Protein AF-A0A1Q8QJI5-F1 (afdb_monomer)

pLDDT: mean 85.69, std 16.01, range [42.88, 98.25]

Organism: NCBI:txid1888891

Sequence (152 aa):
MQLCEEYGTKLLASPDSDGHPDSSLVTNLTYTQALILLGILEEERDEFIVEYDVESMTKLELQQAVKDRDLAIQEKKDLQKDLNLKSSELAQLTTLTQGLEQQVKDYKSKYSAEQEKVTSKQRELETDKEETTSARKIAIRIQNIKIEQRDL

Structure (mmCIF, N/CA/C/O backbone):
data_AF-A0A1Q8QJI5-F1
#
_entry.id   AF-A0A1Q8QJI5-F1
#
loop_
_atom_site.group_PDB
_atom_site.id
_atom_site.type_symbol
_atom_site.label_atom_id
_atom_site.label_alt_id
_atom_site.label_comp_id
_atom_site.label_asym_id
_atom_site.label_entity_id
_atom_site.label_seq_id
_atom_site.pdbx_PDB_ins_code
_atom_site.Cartn_x
_atom_site.Cartn_y
_atom_site.Cartn_z
_atom_site.occupancy
_atom_site.B_iso_or_equiv
_atom_site.auth_seq_id
_atom_site.auth_comp_id
_atom_site.auth_asym_id
_atom_site.auth_atom_id
_atom_site.pdbx_PDB_model_num
ATOM 1 N N . MET A 1 1 ? 35.651 -15.063 -23.180 1.00 50.41 1 MET A N 1
ATOM 2 C CA . MET A 1 1 ? 35.533 -14.400 -24.495 1.00 50.41 1 MET A CA 1
ATOM 3 C C . MET A 1 1 ? 34.109 -14.638 -24.997 1.00 50.41 1 MET A C 1
ATOM 5 O O . MET A 1 1 ? 33.921 -15.330 -25.982 1.00 50.41 1 MET A O 1
ATOM 9 N N . GLN A 1 2 ? 33.104 -14.116 -24.281 1.00 59.84 2 GLN A N 1
ATOM 10 C CA . GLN A 1 2 ? 31.692 -14.487 -24.492 1.00 59.84 2 GLN A CA 1
ATOM 11 C C . GLN A 1 2 ? 31.128 -13.941 -25.810 1.00 59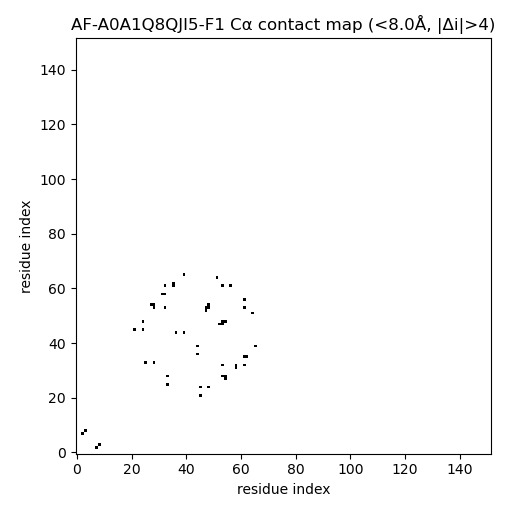.84 2 GLN A C 1
ATOM 13 O O . GLN A 1 2 ? 30.351 -14.614 -26.468 1.00 59.84 2 GLN A O 1
ATOM 18 N N . LEU A 1 3 ? 31.622 -12.784 -26.265 1.00 56.69 3 LEU A N 1
ATOM 19 C CA . LEU A 1 3 ? 31.180 -12.170 -27.518 1.00 56.69 3 LEU A CA 1
ATOM 20 C C . LEU A 1 3 ? 31.461 -13.046 -28.757 1.00 56.69 3 LEU A C 1
ATOM 22 O O . LEU A 1 3 ? 30.622 -13.148 -29.645 1.00 56.69 3 LEU A O 1
ATOM 26 N N . CYS A 1 4 ? 32.621 -13.714 -28.815 1.00 56.31 4 CYS A N 1
ATOM 27 C CA . CYS A 1 4 ? 32.928 -14.645 -29.910 1.00 56.31 4 CYS A CA 1
ATOM 28 C C . CYS A 1 4 ? 32.144 -15.959 -29.808 1.00 56.31 4 CYS A C 1
ATOM 30 O O . CYS A 1 4 ? 31.888 -16.577 -30.834 1.00 56.31 4 CYS A O 1
ATOM 32 N N . GLU A 1 5 ? 31.788 -16.403 -28.603 1.00 66.19 5 GLU A N 1
ATOM 33 C CA . GLU A 1 5 ? 30.990 -17.622 -28.411 1.00 66.19 5 GLU A CA 1
ATOM 34 C C . GLU A 1 5 ? 29.526 -17.397 -28.811 1.00 66.19 5 GLU A C 1
ATOM 36 O O . GLU A 1 5 ? 28.924 -18.266 -29.433 1.00 66.19 5 GLU A O 1
ATOM 41 N N . GLU A 1 6 ? 28.982 -16.216 -28.514 1.00 59.78 6 GLU A N 1
ATOM 42 C CA . GLU A 1 6 ? 27.588 -15.850 -28.785 1.00 59.78 6 GLU A CA 1
ATOM 43 C C . GLU A 1 6 ? 27.345 -15.453 -30.256 1.00 59.78 6 GLU A C 1
ATOM 45 O O . GLU A 1 6 ? 26.339 -15.852 -30.843 1.00 59.78 6 GLU A O 1
ATOM 50 N N . TYR A 1 7 ? 28.289 -14.738 -30.890 1.00 61.31 7 TYR A N 1
ATOM 51 C CA . TYR A 1 7 ? 28.119 -14.202 -32.256 1.00 61.31 7 TYR A CA 1
ATOM 52 C C . TYR A 1 7 ? 29.089 -14.771 -33.299 1.00 61.31 7 TYR A C 1
ATOM 54 O O . TYR A 1 7 ? 28.834 -14.656 -34.499 1.00 61.31 7 TYR A O 1
ATOM 62 N N . GLY A 1 8 ? 30.198 -15.396 -32.892 1.00 64.44 8 GLY A N 1
ATOM 63 C CA . GLY A 1 8 ? 31.235 -15.854 -33.826 1.00 64.44 8 GLY A CA 1
ATOM 64 C C . GLY A 1 8 ? 30.783 -16.994 -34.739 1.00 64.44 8 GLY A C 1
ATOM 65 O O . GLY A 1 8 ? 31.181 -17.043 -35.898 1.00 64.44 8 GLY A O 1
ATOM 66 N N . THR A 1 9 ? 29.911 -17.881 -34.258 1.00 60.94 9 THR A N 1
ATOM 67 C CA . THR A 1 9 ? 29.308 -18.952 -35.070 1.00 60.94 9 THR A CA 1
ATOM 68 C C . THR A 1 9 ? 28.177 -18.440 -35.962 1.00 60.94 9 THR A C 1
ATOM 70 O O . THR A 1 9 ? 28.072 -18.891 -37.100 1.00 60.94 9 THR A O 1
ATOM 73 N N . LYS A 1 10 ? 27.380 -17.467 -35.492 1.00 59.09 10 LYS A N 1
ATOM 74 C CA . LYS A 1 10 ? 26.289 -16.841 -36.265 1.00 59.09 10 LYS A CA 1
ATOM 75 C C . LYS A 1 10 ? 26.817 -16.032 -37.460 1.00 59.09 10 LYS A C 1
ATOM 77 O O . LYS A 1 10 ? 26.237 -16.095 -38.534 1.00 59.09 10 LYS A O 1
ATOM 82 N N . LEU A 1 11 ? 27.955 -15.347 -37.306 1.00 56.41 11 LEU A N 1
ATOM 83 C CA . LEU A 1 11 ? 28.627 -14.596 -38.383 1.00 56.41 11 LEU A CA 1
ATOM 84 C C . LEU A 1 11 ? 29.286 -15.481 -39.455 1.00 56.41 11 LEU A C 1
ATOM 86 O O . LEU A 1 11 ? 29.519 -15.019 -40.569 1.00 56.41 11 LEU A O 1
ATOM 90 N N . LEU A 1 12 ? 29.625 -16.729 -39.119 1.00 56.28 12 LEU A N 1
ATOM 91 C CA . LEU A 1 12 ? 30.265 -17.687 -40.030 1.00 56.28 12 LEU A CA 1
ATOM 92 C C . LEU A 1 12 ? 29.263 -18.629 -40.718 1.00 56.28 12 LEU A C 1
ATOM 94 O O . LEU A 1 12 ? 29.660 -19.407 -41.587 1.00 56.28 12 LEU A O 1
ATOM 98 N N . ALA A 1 13 ? 27.981 -18.574 -40.348 1.00 53.53 13 ALA A N 1
ATOM 99 C CA . ALA A 1 13 ? 26.923 -19.298 -41.038 1.00 53.53 13 ALA A CA 1
ATOM 100 C C . ALA A 1 13 ? 26.606 -18.602 -42.379 1.00 53.53 13 ALA A C 1
ATOM 102 O O . ALA A 1 13 ? 26.320 -17.411 -42.421 1.00 53.53 13 ALA A O 1
ATOM 103 N N . SER A 1 14 ? 26.715 -19.354 -43.479 1.00 48.97 14 SER A N 1
ATOM 104 C CA . SER A 1 14 ? 26.458 -18.913 -44.862 1.00 48.97 14 SER A CA 1
ATOM 105 C C . SER A 1 14 ? 25.100 -18.200 -45.014 1.00 48.97 14 SER A C 1
ATOM 107 O O . SER A 1 14 ? 24.134 -18.649 -44.394 1.00 48.97 14 SER A O 1
ATOM 109 N N . PRO A 1 15 ? 24.967 -17.173 -45.881 1.00 51.25 15 PRO A N 1
ATOM 110 C CA . PRO A 1 15 ? 23.723 -16.412 -46.060 1.00 51.25 15 PRO A CA 1
ATOM 111 C C . PRO A 1 15 ? 22.569 -17.191 -46.725 1.00 51.25 15 PRO A C 1
ATOM 113 O O . PRO A 1 15 ? 21.504 -16.623 -46.933 1.00 51.25 15 PRO A O 1
ATOM 116 N N . ASP A 1 16 ? 22.739 -18.479 -47.035 1.00 46.00 16 ASP A N 1
ATOM 117 C CA . ASP A 1 16 ? 21.733 -19.297 -47.734 1.00 46.00 16 ASP A CA 1
ATOM 118 C C . ASP A 1 16 ? 20.709 -19.978 -46.801 1.00 46.00 16 ASP A C 1
ATOM 120 O O . ASP A 1 16 ? 19.967 -20.862 -47.230 1.00 46.00 16 ASP A O 1
ATOM 124 N N . SER A 1 17 ? 20.653 -19.610 -45.517 1.00 43.31 17 SER A N 1
ATOM 125 C CA . SER A 1 17 ? 19.621 -20.121 -44.609 1.00 43.31 17 SER A CA 1
ATOM 126 C C . SER A 1 17 ? 18.402 -19.200 -44.618 1.00 43.31 17 SER A C 1
ATOM 128 O O . SER A 1 17 ? 18.333 -18.238 -43.857 1.00 43.31 17 SER A O 1
ATOM 130 N N . ASP A 1 18 ? 17.427 -19.537 -45.464 1.00 49.59 18 ASP A N 1
ATOM 131 C CA . ASP A 1 18 ? 16.034 -19.090 -45.361 1.00 49.59 18 ASP A CA 1
ATOM 132 C C . ASP A 1 18 ? 15.556 -19.179 -43.897 1.00 49.59 18 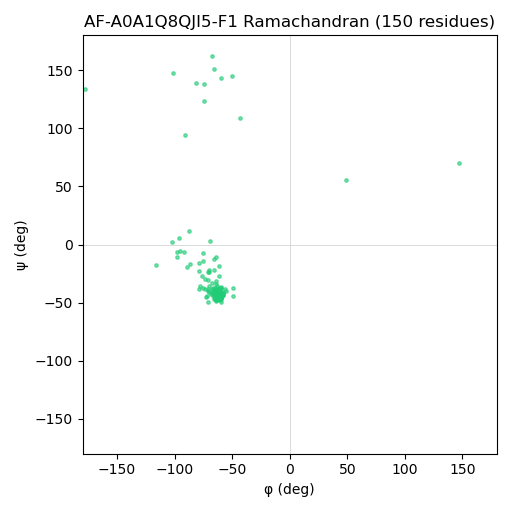ASP A C 1
ATOM 134 O O . ASP A 1 18 ? 15.355 -20.276 -43.370 1.00 49.59 18 ASP A O 1
ATOM 138 N N . GLY A 1 19 ? 15.370 -18.035 -43.228 1.00 47.44 19 GLY A N 1
ATOM 139 C CA . GLY A 1 19 ? 14.684 -17.994 -41.932 1.00 47.44 19 GLY A CA 1
ATOM 140 C C . GLY A 1 19 ? 15.146 -16.936 -40.931 1.00 47.44 19 GLY A C 1
ATOM 141 O O . GLY A 1 19 ? 15.689 -17.303 -39.900 1.00 47.44 19 GLY A O 1
ATOM 142 N N . HIS A 1 20 ? 14.876 -15.652 -41.192 1.00 42.88 20 HIS A N 1
ATOM 143 C CA . HIS A 1 20 ? 14.147 -14.737 -40.287 1.00 42.88 20 HIS A CA 1
ATOM 144 C C . HIS A 1 20 ? 14.006 -13.362 -40.975 1.00 42.88 20 HIS A C 1
ATOM 146 O O . HIS A 1 20 ? 15.006 -12.861 -41.490 1.00 42.88 20 HIS A O 1
ATOM 152 N N . PRO A 1 21 ? 12.830 -12.704 -40.978 1.00 43.22 21 PRO A N 1
ATOM 153 C CA . PRO A 1 21 ? 12.687 -11.342 -41.513 1.00 43.22 21 PRO A CA 1
ATOM 154 C C . PRO A 1 21 ? 13.466 -10.276 -40.716 1.00 43.22 21 PRO A C 1
ATOM 156 O O . PRO A 1 21 ? 13.649 -9.161 -41.200 1.00 43.22 21 PRO A O 1
ATOM 159 N N . ASP A 1 22 ? 13.964 -10.616 -39.525 1.00 48.06 22 ASP A N 1
ATOM 160 C CA . ASP A 1 22 ? 14.431 -9.620 -38.548 1.00 48.06 22 ASP A CA 1
ATOM 161 C C . ASP A 1 22 ? 15.928 -9.286 -38.662 1.00 48.06 22 ASP A C 1
ATOM 163 O O . ASP A 1 22 ? 16.398 -8.301 -38.101 1.00 48.06 22 ASP A O 1
ATOM 167 N N . SER A 1 23 ? 16.682 -10.000 -39.510 1.00 49.59 23 SER A N 1
ATOM 168 C CA . SER A 1 23 ? 18.063 -9.610 -39.852 1.00 49.59 23 SER A CA 1
ATOM 169 C C . SER A 1 23 ? 18.138 -8.266 -40.597 1.00 49.59 23 SER A C 1
ATOM 171 O O . SER A 1 23 ? 19.238 -7.744 -40.780 1.00 49.59 23 SER A O 1
ATOM 173 N N . SER A 1 24 ? 17.006 -7.716 -41.052 1.00 53.53 24 SER A N 1
ATOM 174 C CA . SER A 1 24 ? 16.945 -6.480 -41.838 1.00 53.53 24 SER A CA 1
ATOM 175 C C . SER A 1 24 ? 17.079 -5.201 -41.005 1.00 53.53 24 SER A C 1
ATOM 177 O O . SER A 1 24 ? 17.444 -4.175 -41.566 1.00 53.53 24 SER A O 1
ATOM 179 N N . LEU A 1 25 ? 16.789 -5.203 -39.701 1.00 52.69 25 LEU A N 1
ATOM 180 C CA . LEU A 1 25 ? 16.847 -3.959 -38.908 1.00 52.69 25 LEU A CA 1
ATOM 181 C C . LEU A 1 25 ? 18.291 -3.559 -38.576 1.00 52.69 25 LEU A C 1
ATOM 183 O O . LEU A 1 25 ? 18.625 -2.384 -38.462 1.00 52.69 25 LEU A O 1
ATOM 187 N N . VAL A 1 26 ? 19.194 -4.538 -38.512 1.00 55.84 26 VAL A N 1
ATOM 188 C CA . VAL A 1 26 ? 20.625 -4.292 -38.294 1.00 55.84 26 VAL A CA 1
ATOM 189 C C . VAL A 1 26 ? 21.329 -3.834 -39.583 1.00 55.84 26 VAL A C 1
ATOM 191 O O . VAL A 1 26 ? 22.422 -3.272 -39.507 1.00 55.84 26 VAL A O 1
ATOM 194 N N . THR A 1 27 ? 20.732 -4.009 -40.774 1.00 60.03 27 THR A N 1
ATOM 195 C CA . THR A 1 27 ? 21.417 -3.699 -42.049 1.00 60.03 27 THR A CA 1
ATOM 196 C C . THR A 1 27 ? 21.627 -2.208 -42.297 1.00 60.03 27 THR A C 1
ATOM 198 O O . THR A 1 27 ? 22.522 -1.853 -43.063 1.00 60.03 27 THR A O 1
ATOM 201 N N . ASN A 1 28 ? 20.846 -1.339 -41.650 1.00 71.31 28 ASN A N 1
ATOM 202 C CA . ASN A 1 28 ? 20.942 0.117 -41.809 1.00 71.31 28 ASN A CA 1
ATOM 203 C C . ASN A 1 28 ? 21.764 0.794 -40.701 1.00 71.31 28 ASN A C 1
ATOM 205 O O . ASN A 1 28 ? 22.039 1.992 -40.774 1.00 71.31 28 ASN A O 1
ATOM 209 N N . LEU A 1 29 ? 22.179 0.041 -39.678 1.00 83.00 29 LEU A N 1
ATOM 210 C CA . LEU A 1 29 ? 22.922 0.583 -38.549 1.00 83.00 29 LEU A CA 1
ATOM 211 C C . LEU A 1 29 ? 24.406 0.737 -38.876 1.00 83.00 29 LEU A C 1
ATOM 213 O O . LEU A 1 29 ? 25.060 -0.136 -39.450 1.00 83.00 29 LEU A O 1
ATOM 217 N N . THR A 1 30 ? 24.990 1.845 -38.429 1.00 87.25 30 THR A N 1
ATOM 218 C CA . THR A 1 30 ? 26.441 2.012 -38.449 1.00 87.25 30 THR A CA 1
ATOM 219 C C . THR A 1 30 ? 27.103 1.009 -37.505 1.00 87.25 30 THR A C 1
ATOM 221 O O . THR A 1 30 ? 26.571 0.660 -36.450 1.00 87.25 30 THR A O 1
ATOM 224 N N . TYR A 1 31 ? 28.341 0.623 -37.824 1.00 85.88 31 TYR A N 1
ATOM 225 C CA . TYR A 1 31 ? 29.149 -0.270 -36.986 1.0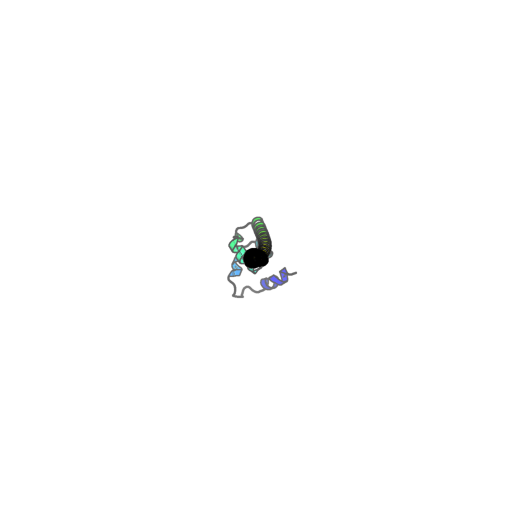0 85.88 31 TYR A CA 1
ATOM 226 C C . TYR A 1 31 ? 29.191 0.164 -35.511 1.00 85.88 31 TYR A C 1
ATOM 228 O O . TYR A 1 31 ?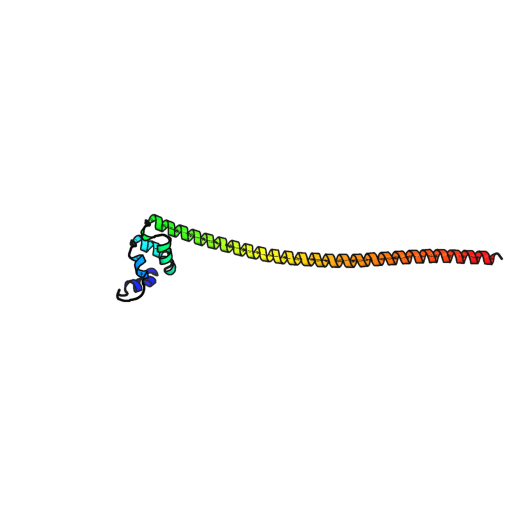 29.156 -0.663 -34.606 1.00 85.88 31 TYR A O 1
ATOM 236 N N . THR A 1 32 ? 29.230 1.475 -35.248 1.00 87.19 32 THR A N 1
ATOM 237 C CA . THR A 1 32 ? 29.273 1.979 -33.869 1.00 87.19 32 THR A CA 1
ATOM 238 C C . THR A 1 32 ? 27.922 1.871 -33.164 1.00 87.19 32 THR A C 1
ATOM 240 O O . THR A 1 32 ? 27.910 1.557 -31.977 1.00 87.19 32 THR A O 1
ATOM 243 N N . GLN A 1 33 ? 26.803 2.101 -33.862 1.00 89.75 33 GLN A N 1
ATOM 244 C CA . GLN A 1 33 ? 25.468 1.878 -33.295 1.00 89.75 33 GLN A CA 1
ATOM 245 C C . GLN A 1 33 ? 25.274 0.394 -32.954 1.00 89.75 33 GLN A C 1
ATOM 247 O O . GLN A 1 33 ? 24.911 0.079 -31.824 1.00 89.75 33 GLN A O 1
ATOM 252 N N . ALA A 1 34 ? 25.643 -0.515 -33.866 1.00 87.69 34 ALA A N 1
ATOM 253 C CA . ALA A 1 34 ? 25.580 -1.959 -33.628 1.00 87.69 34 ALA A CA 1
ATOM 254 C C . ALA A 1 34 ? 26.411 -2.391 -32.405 1.00 87.69 34 ALA A C 1
ATOM 256 O O . ALA A 1 34 ? 25.939 -3.166 -31.577 1.00 87.69 34 ALA A O 1
ATOM 257 N N . LEU A 1 35 ? 27.619 -1.837 -32.231 1.00 88.31 35 LEU A N 1
ATOM 258 C CA . LEU A 1 35 ? 28.438 -2.109 -31.045 1.00 88.31 35 LEU A CA 1
ATOM 259 C C . LEU A 1 35 ? 27.804 -1.621 -29.736 1.00 88.31 35 LEU A C 1
ATOM 261 O O . LEU A 1 35 ? 28.006 -2.248 -28.700 1.00 88.31 35 LEU A O 1
ATOM 265 N N . ILE A 1 36 ? 27.073 -0.504 -29.757 1.00 90.12 36 ILE A N 1
ATOM 266 C CA . ILE A 1 36 ? 26.381 0.006 -28.565 1.00 90.12 36 ILE A CA 1
ATOM 267 C C . ILE A 1 36 ? 25.193 -0.897 -28.215 1.00 90.12 36 ILE A C 1
ATOM 269 O O . ILE A 1 36 ? 24.998 -1.211 -27.041 1.00 90.12 36 ILE A O 1
ATOM 273 N N . LEU A 1 37 ? 24.455 -1.378 -29.221 1.00 89.88 37 LEU A N 1
ATOM 274 C CA . LEU A 1 37 ? 23.326 -2.291 -29.026 1.00 89.88 37 LEU A CA 1
ATOM 275 C C . LEU A 1 37 ? 23.738 -3.664 -28.479 1.00 89.88 37 LEU A C 1
ATOM 277 O O . LEU A 1 37 ? 22.926 -4.312 -27.830 1.00 89.88 37 LEU A O 1
ATOM 281 N N . LEU A 1 38 ? 24.996 -4.092 -28.646 1.00 86.38 38 LEU A N 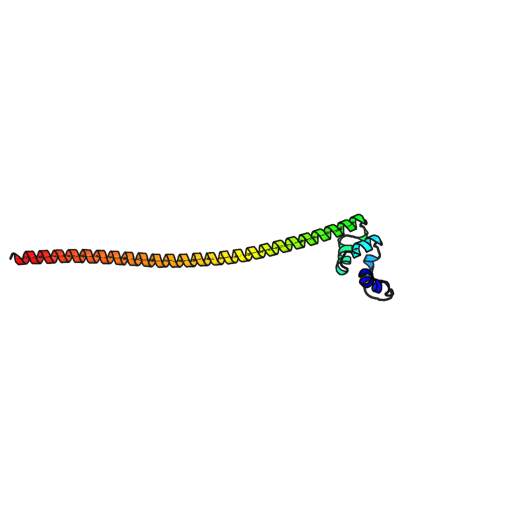1
ATOM 282 C CA . LEU A 1 38 ? 25.508 -5.313 -28.000 1.00 86.38 38 LEU A CA 1
ATOM 283 C C . LEU A 1 38 ? 25.473 -5.242 -26.463 1.00 86.38 38 LEU A C 1
ATOM 285 O O . LEU A 1 38 ? 25.531 -6.278 -25.809 1.00 86.38 38 LEU A O 1
ATOM 289 N N . GLY A 1 39 ? 25.372 -4.041 -25.879 1.00 83.69 39 GLY A N 1
ATOM 290 C CA . GLY A 1 39 ? 25.130 -3.855 -24.444 1.00 83.69 39 GLY A CA 1
ATOM 291 C C . GLY A 1 39 ? 23.684 -4.128 -24.007 1.00 83.69 39 GLY A C 1
ATOM 292 O O . GLY A 1 39 ? 23.397 -4.111 -22.814 1.00 83.69 39 GLY A O 1
ATOM 293 N N . ILE A 1 40 ? 22.779 -4.360 -24.957 1.00 86.88 40 ILE A N 1
ATOM 294 C CA . ILE A 1 40 ? 21.377 -4.734 -24.755 1.00 86.88 40 ILE A CA 1
ATOM 295 C C . ILE A 1 40 ? 21.246 -6.245 -24.985 1.00 86.88 40 ILE A C 1
ATOM 297 O O . ILE A 1 40 ? 21.975 -6.806 -25.811 1.00 86.88 40 ILE A O 1
ATOM 301 N N . LEU A 1 41 ? 20.332 -6.904 -24.272 1.00 85.94 41 LEU A N 1
ATOM 302 C CA . LEU A 1 41 ? 20.013 -8.318 -24.494 1.00 85.94 41 LEU A CA 1
ATOM 303 C C . LEU A 1 41 ? 19.510 -8.542 -25.924 1.00 85.94 41 LEU A C 1
ATOM 305 O O . LEU A 1 41 ? 18.831 -7.678 -26.471 1.00 85.94 41 LEU A O 1
ATOM 309 N N . GLU A 1 42 ? 19.865 -9.674 -26.539 1.00 81.38 42 GLU A N 1
ATOM 310 C CA . GLU A 1 42 ? 19.538 -9.962 -27.945 1.00 81.38 42 GLU A CA 1
ATOM 311 C C . GLU A 1 42 ? 18.030 -9.846 -28.206 1.00 81.38 42 GLU A C 1
ATOM 313 O O . GLU A 1 42 ? 17.625 -9.246 -29.196 1.00 81.38 42 GLU A O 1
ATOM 318 N N . GLU A 1 43 ? 17.215 -10.316 -27.264 1.00 83.31 43 GLU A N 1
ATOM 319 C CA . GLU A 1 43 ? 15.756 -10.350 -27.351 1.00 83.31 43 GLU A CA 1
ATOM 320 C C . GLU A 1 43 ? 15.102 -8.963 -27.271 1.00 83.31 43 GLU A C 1
ATOM 322 O O . GLU A 1 43 ? 13.982 -8.786 -27.740 1.00 83.31 43 GLU A O 1
ATOM 327 N N . GLU A 1 44 ? 15.782 -7.981 -26.677 1.00 85.94 44 GLU A N 1
ATOM 328 C CA . GLU A 1 44 ? 15.256 -6.624 -26.470 1.00 85.94 44 GLU A CA 1
ATOM 329 C C . GLU A 1 44 ? 15.741 -5.640 -27.546 1.00 85.94 44 GLU A C 1
ATOM 331 O O . GLU A 1 44 ? 15.272 -4.504 -27.612 1.00 85.94 44 GLU A O 1
ATOM 336 N N . ARG A 1 45 ? 16.709 -6.034 -28.385 1.00 87.88 45 ARG A N 1
ATOM 337 C CA . ARG A 1 45 ? 17.326 -5.128 -29.368 1.00 87.88 45 ARG A CA 1
ATOM 338 C C . ARG A 1 45 ? 16.361 -4.686 -30.451 1.00 87.88 45 ARG A C 1
ATOM 340 O O . ARG A 1 45 ? 16.355 -3.503 -30.766 1.00 87.88 45 ARG A O 1
ATOM 347 N N . ASP A 1 46 ? 15.574 -5.598 -31.010 1.00 85.50 46 ASP A N 1
ATOM 348 C CA . ASP A 1 46 ? 14.681 -5.271 -32.128 1.00 85.50 46 ASP A CA 1
ATOM 349 C C . ASP A 1 46 ? 13.570 -4.312 -31.687 1.00 85.50 46 ASP A C 1
ATOM 351 O O . ASP A 1 46 ? 13.300 -3.316 -32.359 1.00 85.50 46 ASP A O 1
ATOM 355 N N . GLU A 1 47 ? 12.997 -4.551 -30.504 1.00 87.88 47 GLU A N 1
ATOM 356 C CA . GLU A 1 47 ? 12.027 -3.644 -29.884 1.00 87.88 47 GLU A CA 1
ATOM 357 C C . GLU A 1 47 ? 12.661 -2.277 -29.605 1.00 87.88 47 GLU A C 1
ATOM 359 O O . GLU A 1 47 ? 12.096 -1.249 -29.974 1.00 87.88 47 GLU A O 1
ATOM 364 N N . PHE A 1 48 ? 13.881 -2.258 -29.063 1.00 89.75 48 PHE A N 1
ATOM 365 C CA . PHE A 1 48 ? 14.610 -1.020 -28.798 1.00 89.75 48 PHE A CA 1
ATOM 366 C C . PHE A 1 48 ? 14.946 -0.240 -30.082 1.00 89.75 48 PHE A C 1
ATOM 368 O O . PHE A 1 48 ? 14.847 0.986 -30.098 1.00 89.75 48 PHE A O 1
ATOM 375 N N . ILE A 1 49 ? 15.323 -0.921 -31.172 1.00 89.44 49 ILE A N 1
ATOM 376 C CA . ILE A 1 49 ? 15.605 -0.283 -32.468 1.00 89.44 49 ILE A CA 1
ATOM 377 C C . ILE A 1 49 ? 14.362 0.436 -32.992 1.00 89.44 49 ILE A C 1
ATOM 379 O O . ILE A 1 49 ? 14.468 1.580 -33.440 1.00 89.44 49 ILE A O 1
ATOM 383 N N . VAL A 1 50 ? 13.203 -0.219 -32.915 1.00 88.56 50 VAL A N 1
ATOM 384 C CA . VAL A 1 50 ? 11.929 0.320 -33.406 1.00 88.56 50 VAL A CA 1
ATOM 385 C C . VAL A 1 50 ? 11.403 1.433 -32.501 1.00 88.56 50 VAL A C 1
ATOM 387 O O . VAL A 1 50 ? 10.972 2.469 -33.001 1.00 88.56 50 VAL A O 1
ATOM 390 N N . GLU A 1 51 ? 11.436 1.243 -31.182 1.00 89.38 51 GLU A N 1
ATOM 391 C CA . GLU A 1 51 ? 10.878 2.196 -30.217 1.00 89.38 51 GLU A CA 1
ATOM 392 C C . GLU A 1 51 ? 11.654 3.519 -30.188 1.00 89.38 51 GLU A C 1
ATOM 394 O O . GLU A 1 51 ? 11.050 4.589 -30.090 1.00 89.38 51 GLU A O 1
ATOM 399 N N . TYR A 1 52 ? 12.982 3.455 -30.310 1.00 89.56 52 TYR A N 1
ATOM 400 C CA . TYR A 1 52 ? 13.856 4.625 -30.193 1.00 89.56 52 TYR A CA 1
ATOM 401 C C . TYR A 1 52 ? 14.356 5.176 -31.535 1.00 89.56 52 TYR A C 1
ATOM 403 O O . TYR A 1 52 ? 15.124 6.136 -31.525 1.00 89.56 52 TYR A O 1
ATOM 411 N N . ASP A 1 53 ? 13.932 4.601 -32.667 1.00 90.25 53 ASP A N 1
ATOM 412 C CA . ASP A 1 53 ? 14.391 4.974 -34.016 1.00 90.25 53 ASP A CA 1
ATOM 413 C C . ASP A 1 53 ? 15.927 5.048 -34.102 1.00 90.25 53 ASP A C 1
ATOM 415 O O . ASP A 1 53 ? 16.540 6.063 -34.442 1.00 90.25 53 ASP A O 1
ATOM 419 N N . VAL A 1 54 ? 16.580 3.945 -33.724 1.00 89.75 54 VAL A N 1
ATOM 420 C CA . VAL A 1 54 ? 18.039 3.912 -33.522 1.00 89.75 54 VAL A CA 1
ATOM 421 C C . VAL A 1 54 ? 18.820 4.243 -34.799 1.00 89.75 54 VAL A C 1
ATOM 423 O O . VAL A 1 54 ? 19.931 4.773 -34.713 1.00 89.75 54 VAL A O 1
ATOM 426 N N . GLU A 1 55 ? 18.250 3.972 -35.976 1.00 87.56 55 GLU A N 1
ATOM 427 C CA . GLU A 1 55 ? 18.858 4.293 -37.272 1.00 87.56 55 GLU A CA 1
ATOM 428 C C . GLU A 1 55 ? 19.116 5.799 -37.435 1.00 87.56 55 GLU A C 1
ATOM 430 O O . GLU A 1 55 ? 20.155 6.186 -37.982 1.00 87.56 55 GLU A O 1
ATOM 435 N N . SER A 1 56 ? 18.221 6.650 -36.920 1.00 89.75 56 SER A N 1
ATOM 436 C CA . SER A 1 56 ? 18.339 8.107 -37.028 1.00 89.75 56 SER A CA 1
ATOM 437 C C . SER A 1 56 ? 19.187 8.743 -35.919 1.00 89.75 56 SER A C 1
ATOM 439 O O . SER A 1 56 ? 19.669 9.868 -36.083 1.00 89.75 56 SER A O 1
ATOM 441 N N . MET A 1 57 ? 19.435 8.025 -34.817 1.00 90.81 57 MET A N 1
ATOM 442 C CA . MET A 1 57 ? 20.186 8.539 -33.669 1.00 90.81 57 MET A CA 1
ATOM 443 C C . MET A 1 57 ? 21.689 8.638 -33.932 1.00 90.81 57 MET A C 1
ATOM 445 O O . MET A 1 57 ? 22.344 7.706 -34.405 1.00 90.81 57 MET A O 1
ATOM 449 N N . THR A 1 58 ? 22.306 9.728 -33.488 1.00 92.81 58 THR A N 1
ATOM 450 C CA . THR A 1 58 ? 23.765 9.805 -33.399 1.00 92.81 58 THR A CA 1
ATOM 451 C C . THR A 1 58 ? 24.304 8.855 -32.327 1.00 92.81 58 THR A C 1
ATOM 453 O O . THR A 1 58 ? 23.618 8.447 -31.391 1.00 92.81 58 THR A O 1
ATOM 456 N N . LYS A 1 59 ? 25.606 8.555 -32.402 1.00 92.62 59 LYS A N 1
ATOM 457 C CA . LYS A 1 59 ? 26.308 7.756 -31.386 1.00 92.62 59 LYS A CA 1
ATOM 458 C C . LYS A 1 59 ? 26.046 8.246 -29.954 1.00 92.62 59 LYS A C 1
ATOM 460 O O . LYS A 1 59 ? 25.876 7.426 -29.058 1.00 92.62 59 LYS A O 1
ATOM 465 N N . LEU A 1 60 ? 26.091 9.562 -29.732 1.00 94.12 60 LEU A N 1
ATOM 466 C CA . LEU A 1 60 ? 25.934 10.140 -28.395 1.00 94.12 60 LEU A CA 1
ATOM 467 C C . LEU A 1 60 ? 24.497 10.001 -27.896 1.00 94.12 60 LEU A C 1
ATOM 469 O O . LEU A 1 60 ? 24.296 9.654 -26.736 1.00 94.12 60 LEU A O 1
ATOM 473 N N . GLU A 1 61 ? 23.523 10.218 -28.777 1.00 94.31 61 GLU A N 1
ATOM 474 C CA . GLU A 1 61 ? 22.103 10.051 -28.463 1.00 94.31 61 GLU A CA 1
ATOM 475 C C . GLU A 1 61 ? 21.787 8.593 -28.130 1.00 94.31 61 GLU A C 1
ATOM 477 O O . GLU A 1 61 ? 21.186 8.332 -27.092 1.00 94.31 61 GLU A O 1
ATOM 482 N N . LEU A 1 62 ? 22.289 7.634 -28.914 1.00 95.06 62 LEU A N 1
ATOM 483 C CA . LEU A 1 62 ? 22.101 6.209 -28.635 1.00 95.06 62 LEU A CA 1
ATOM 484 C C . LEU A 1 62 ? 22.735 5.790 -27.298 1.00 95.06 62 LEU A C 1
ATOM 486 O O . LEU A 1 62 ? 22.136 5.051 -26.520 1.00 95.06 62 LEU A O 1
ATOM 490 N N . GLN A 1 63 ? 23.939 6.282 -26.989 1.00 94.31 63 GLN A N 1
ATOM 491 C CA . GLN A 1 63 ? 24.571 6.021 -25.691 1.00 94.31 63 GLN A CA 1
ATOM 492 C C . GLN A 1 63 ? 23.772 6.600 -24.524 1.00 94.31 63 GLN A C 1
ATOM 494 O O . GLN A 1 63 ? 23.769 6.011 -23.443 1.00 94.31 63 GLN A O 1
ATOM 499 N N . GLN A 1 64 ? 23.142 7.758 -24.717 1.00 94.94 64 GLN A N 1
ATOM 500 C CA . GLN A 1 64 ? 22.300 8.363 -23.697 1.00 94.94 64 GLN A CA 1
ATOM 501 C C . GLN A 1 64 ? 20.996 7.578 -23.529 1.00 94.94 64 GLN A C 1
ATOM 503 O O . GLN A 1 64 ? 20.653 7.242 -22.402 1.00 94.94 64 GLN A O 1
ATOM 508 N N . ALA A 1 65 ? 20.349 7.178 -24.626 1.00 93.62 65 ALA A N 1
ATOM 509 C CA . ALA A 1 65 ? 19.122 6.383 -24.602 1.00 93.62 65 ALA A CA 1
ATOM 510 C C . ALA A 1 65 ? 19.300 5.051 -23.857 1.00 93.62 65 ALA A C 1
ATOM 512 O O . ALA A 1 65 ? 18.478 4.695 -23.015 1.00 93.62 65 ALA A O 1
ATOM 513 N N . VAL A 1 66 ? 20.413 4.347 -24.096 1.00 93.19 66 VAL A N 1
ATOM 514 C CA . VAL A 1 66 ? 20.734 3.106 -23.370 1.00 93.19 66 VAL A CA 1
ATOM 515 C C . VAL A 1 66 ? 20.899 3.364 -21.868 1.00 93.19 66 VAL A C 1
ATOM 517 O O . VAL A 1 66 ? 20.355 2.620 -21.055 1.00 93.19 66 VAL A O 1
ATOM 520 N N . LYS A 1 67 ? 21.595 4.441 -21.479 1.00 93.69 67 LYS A N 1
ATOM 521 C CA . LYS A 1 67 ? 21.767 4.800 -20.061 1.00 93.69 67 LYS A CA 1
ATOM 522 C C . LYS A 1 67 ? 20.451 5.178 -19.393 1.00 93.69 67 LYS A C 1
ATOM 524 O O . LYS A 1 67 ? 20.205 4.746 -18.271 1.00 93.69 67 LYS A O 1
ATOM 529 N N . ASP A 1 68 ? 19.630 5.980 -20.061 1.00 94.25 68 ASP A N 1
ATOM 530 C CA . ASP A 1 68 ? 18.348 6.438 -19.525 1.00 94.25 68 ASP A CA 1
ATOM 531 C C . ASP A 1 68 ? 17.397 5.257 -19.323 1.00 94.25 68 ASP A C 1
ATOM 533 O O . ASP A 1 68 ? 16.747 5.159 -18.282 1.00 94.25 68 ASP A O 1
ATOM 537 N N . ARG A 1 69 ? 17.386 4.304 -20.261 1.00 93.25 69 ARG A N 1
ATOM 538 C CA . ARG A 1 69 ? 16.663 3.039 -20.109 1.00 93.25 69 ARG A CA 1
ATOM 539 C C . ARG A 1 69 ? 17.158 2.248 -18.898 1.00 93.25 69 ARG A C 1
ATOM 541 O O . ARG A 1 69 ? 16.341 1.808 -18.093 1.00 93.25 69 ARG A O 1
ATOM 548 N N . ASP A 1 70 ? 18.468 2.064 -18.747 1.00 93.06 70 ASP A N 1
ATOM 549 C CA . ASP A 1 70 ? 19.028 1.295 -17.626 1.00 93.06 70 ASP A CA 1
ATOM 550 C C . ASP A 1 70 ? 18.695 1.937 -16.272 1.00 93.06 70 ASP A C 1
ATOM 552 O O . ASP A 1 70 ? 18.337 1.239 -15.318 1.00 93.06 70 ASP A O 1
ATOM 556 N N . LEU A 1 71 ? 18.747 3.271 -16.198 1.00 95.75 71 LEU A N 1
ATOM 557 C CA . LEU A 1 71 ? 18.306 4.031 -15.029 1.00 95.75 71 LEU A CA 1
ATOM 558 C C . LEU A 1 71 ? 16.812 3.824 -14.763 1.00 95.75 71 LEU A C 1
ATOM 560 O O . LEU A 1 71 ? 16.442 3.493 -13.639 1.00 95.75 71 LEU A O 1
ATOM 564 N N . ALA A 1 72 ? 15.965 3.925 -15.788 1.00 95.06 72 ALA A N 1
ATOM 565 C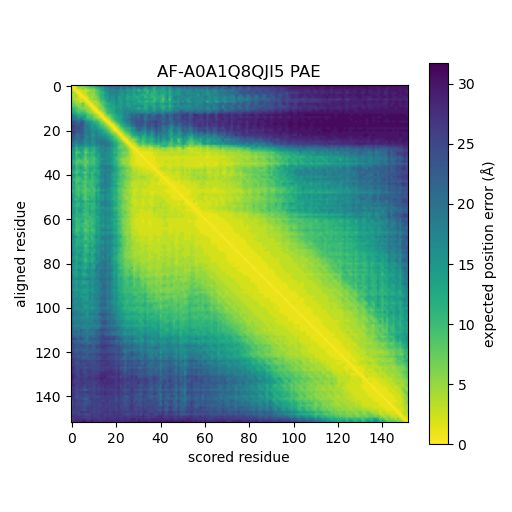 CA . ALA A 1 72 ? 14.526 3.714 -15.654 1.00 95.06 72 ALA A CA 1
ATOM 566 C C . ALA A 1 72 ? 14.180 2.283 -15.200 1.00 95.06 72 ALA A C 1
ATOM 568 O O . ALA A 1 72 ? 13.292 2.090 -14.366 1.00 95.06 72 ALA A O 1
ATOM 569 N N . ILE A 1 73 ? 14.895 1.267 -15.694 1.00 93.56 73 ILE A N 1
ATOM 570 C CA . ILE A 1 73 ? 14.739 -0.129 -15.255 1.00 93.56 73 ILE A CA 1
ATOM 571 C C . ILE A 1 73 ? 15.111 -0.266 -13.776 1.00 93.56 73 ILE A C 1
ATOM 573 O O . ILE A 1 73 ? 14.386 -0.914 -13.011 1.00 93.56 73 ILE A O 1
ATOM 577 N N . GLN A 1 74 ? 16.219 0.348 -13.360 1.00 96.25 74 GLN A N 1
ATOM 578 C CA . GLN A 1 74 ? 16.664 0.309 -11.972 1.00 96.25 74 GLN A CA 1
ATOM 579 C C . GLN A 1 74 ? 15.674 1.028 -11.042 1.00 96.25 74 GLN A C 1
ATOM 581 O O . GLN A 1 74 ? 15.262 0.453 -10.034 1.00 96.25 74 GLN A O 1
ATOM 586 N N . GLU A 1 75 ? 15.211 2.222 -11.412 1.00 97.06 75 GLU A N 1
ATOM 587 C CA . GLU A 1 75 ? 14.190 2.965 -10.665 1.00 97.06 75 GLU A CA 1
ATOM 588 C C . GLU A 1 75 ? 12.880 2.179 -10.562 1.00 97.06 75 GLU A C 1
ATOM 590 O O . GLU A 1 75 ? 12.314 2.050 -9.476 1.00 97.06 75 GLU A O 1
ATOM 595 N N . LYS A 1 76 ? 12.419 1.569 -11.662 1.00 97.06 76 LYS A N 1
ATOM 596 C CA . LYS A 1 76 ? 11.227 0.708 -11.666 1.00 97.06 76 LYS A CA 1
ATOM 597 C C . LYS A 1 76 ? 11.385 -0.470 -10.707 1.00 97.06 76 LYS A C 1
ATOM 599 O O . LYS A 1 76 ? 10.442 -0.809 -9.990 1.00 97.06 76 LYS A O 1
ATOM 604 N N . LYS A 1 77 ? 12.562 -1.097 -10.670 1.00 97.31 77 LYS A N 1
ATOM 605 C CA . LYS A 1 77 ? 12.859 -2.210 -9.758 1.00 97.31 77 LYS A CA 1
ATOM 606 C C . LYS A 1 77 ? 12.843 -1.766 -8.296 1.00 97.31 77 LYS A C 1
ATOM 608 O O . LYS A 1 77 ? 12.284 -2.474 -7.455 1.00 97.31 77 LYS A O 1
ATOM 613 N N . ASP A 1 78 ? 13.418 -0.607 -7.997 1.00 97.56 78 ASP A N 1
ATOM 614 C CA . ASP A 1 78 ? 13.441 -0.055 -6.643 1.00 97.56 78 ASP A CA 1
ATOM 615 C C . ASP A 1 78 ? 12.037 0.360 -6.182 1.00 97.56 78 ASP A C 1
ATOM 617 O O . ASP A 1 78 ? 11.625 -0.004 -5.077 1.00 97.56 78 ASP A O 1
ATOM 621 N N . LEU A 1 79 ? 11.249 0.996 -7.054 1.00 97.81 79 LEU A N 1
ATOM 622 C CA . LEU A 1 79 ? 9.841 1.309 -6.798 1.00 97.81 79 LEU A CA 1
ATOM 623 C C . LEU A 1 79 ? 9.004 0.045 -6.579 1.00 97.81 79 LEU A C 1
ATOM 625 O O . LEU A 1 79 ? 8.196 -0.005 -5.654 1.00 97.81 79 LEU A O 1
ATOM 629 N N . GLN A 1 80 ? 9.215 -1.005 -7.375 1.00 97.75 80 GLN A N 1
ATOM 630 C CA . GLN A 1 80 ? 8.517 -2.278 -7.193 1.00 97.75 80 GLN A CA 1
ATOM 631 C C . GLN A 1 80 ? 8.856 -2.922 -5.843 1.00 97.75 80 GLN A C 1
ATOM 633 O O . GLN A 1 80 ? 7.984 -3.499 -5.187 1.00 97.75 80 GLN A O 1
ATOM 638 N N . LYS A 1 81 ? 10.116 -2.826 -5.407 1.00 97.56 81 LYS A N 1
ATOM 639 C CA . LYS A 1 81 ? 10.547 -3.317 -4.095 1.00 97.56 81 LYS A CA 1
ATOM 640 C C . LYS A 1 81 ? 9.884 -2.534 -2.962 1.00 97.56 81 LYS A C 1
ATOM 642 O O . LYS A 1 81 ? 9.386 -3.164 -2.029 1.00 97.56 81 LYS A O 1
ATOM 647 N N . ASP A 1 82 ? 9.854 -1.206 -3.045 1.00 97.50 82 ASP A N 1
ATOM 648 C CA . ASP A 1 82 ? 9.195 -0.363 -2.041 1.00 97.50 82 ASP A CA 1
ATOM 649 C C . ASP A 1 82 ? 7.685 -0.634 -1.981 1.00 97.50 82 ASP A C 1
ATOM 651 O O . ASP A 1 82 ? 7.130 -0.861 -0.906 1.00 97.50 82 ASP A O 1
ATOM 655 N N . LEU A 1 83 ? 7.032 -0.755 -3.139 1.00 97.75 83 LEU A N 1
ATOM 656 C CA . LEU A 1 83 ? 5.613 -1.094 -3.232 1.00 97.75 83 LEU A CA 1
ATOM 657 C C . LEU A 1 83 ? 5.296 -2.449 -2.584 1.00 97.75 83 LEU A C 1
ATOM 659 O O . LEU A 1 83 ? 4.323 -2.568 -1.836 1.00 97.75 83 LEU A O 1
ATOM 663 N N . ASN A 1 84 ? 6.136 -3.462 -2.809 1.00 97.56 84 ASN A N 1
ATOM 664 C CA . ASN A 1 84 ? 5.976 -4.772 -2.177 1.00 97.56 84 ASN A CA 1
ATOM 665 C C . ASN A 1 84 ? 6.143 -4.698 -0.648 1.00 97.56 84 ASN A C 1
ATOM 667 O O . ASN A 1 84 ? 5.386 -5.339 0.085 1.00 97.56 84 ASN A O 1
ATOM 671 N N . LEU A 1 85 ? 7.097 -3.899 -0.154 1.00 97.81 85 LEU A N 1
ATOM 672 C CA . LEU A 1 85 ? 7.278 -3.667 1.283 1.00 97.81 85 LEU A CA 1
ATOM 673 C C . LEU A 1 85 ? 6.049 -2.981 1.889 1.00 97.81 85 LEU A C 1
ATOM 675 O O . LEU A 1 85 ? 5.503 -3.469 2.880 1.00 97.81 85 LEU A O 1
ATOM 679 N N . LYS A 1 86 ? 5.555 -1.913 1.256 1.00 97.50 86 LYS A N 1
ATOM 680 C CA . LYS A 1 86 ? 4.360 -1.185 1.707 1.00 97.50 86 LYS A CA 1
ATOM 681 C C . LYS A 1 86 ? 3.105 -2.047 1.686 1.00 97.50 86 LYS A C 1
ATOM 683 O O . LYS A 1 86 ? 2.304 -1.984 2.616 1.00 97.50 86 LYS A O 1
ATOM 688 N N . SER A 1 87 ? 2.946 -2.893 0.673 1.00 97.44 87 SER A N 1
ATOM 689 C CA . SER A 1 87 ? 1.839 -3.850 0.604 1.00 97.44 87 SER A CA 1
ATOM 690 C C . SER A 1 87 ? 1.871 -4.845 1.774 1.00 97.44 87 SER A C 1
ATOM 692 O O . SER A 1 87 ? 0.839 -5.092 2.401 1.00 97.44 87 SER A O 1
ATOM 694 N N . SER A 1 88 ? 3.057 -5.348 2.132 1.00 97.56 88 SER A N 1
ATOM 695 C CA . SER A 1 88 ? 3.239 -6.226 3.296 1.00 97.56 88 SER A CA 1
ATOM 696 C C . SER A 1 88 ? 2.916 -5.515 4.618 1.00 97.56 88 SER A C 1
ATOM 698 O O . SER A 1 88 ? 2.181 -6.058 5.445 1.00 97.56 88 SER A O 1
ATOM 700 N N . GLU A 1 89 ? 3.393 -4.278 4.803 1.00 98.00 89 GLU A N 1
ATOM 701 C CA . GLU A 1 89 ? 3.068 -3.451 5.977 1.00 98.00 89 GLU A CA 1
ATOM 702 C C . GLU A 1 89 ? 1.552 -3.226 6.107 1.00 98.00 89 GLU A C 1
ATOM 704 O O . GLU A 1 89 ? 0.985 -3.393 7.190 1.00 98.00 89 GLU A O 1
ATOM 709 N N . LEU A 1 90 ? 0.870 -2.915 5.000 1.00 97.88 90 LEU A N 1
ATOM 710 C CA . LEU A 1 90 ? -0.584 -2.734 4.977 1.00 97.88 90 LEU A CA 1
ATOM 711 C C . LEU A 1 90 ? -1.344 -4.016 5.334 1.00 97.88 90 LEU A C 1
ATOM 713 O O . LEU A 1 90 ? -2.325 -3.954 6.078 1.00 97.88 90 LEU A O 1
AT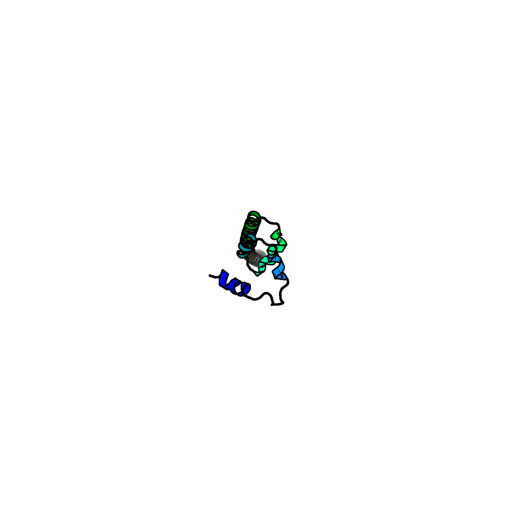OM 717 N N . ALA A 1 91 ? -0.903 -5.179 4.851 1.00 97.88 91 ALA A N 1
ATOM 718 C CA . ALA A 1 91 ? -1.522 -6.459 5.196 1.00 97.88 91 ALA A CA 1
ATOM 719 C C . ALA A 1 91 ? -1.394 -6.777 6.699 1.00 97.88 91 ALA A C 1
ATOM 721 O O . ALA A 1 91 ? -2.356 -7.230 7.331 1.00 97.88 91 ALA A O 1
ATOM 722 N N . GLN A 1 92 ? -0.233 -6.485 7.295 1.00 97.94 92 GLN A N 1
ATOM 723 C CA . GLN A 1 92 ? -0.013 -6.650 8.736 1.00 97.94 92 GLN A CA 1
ATOM 724 C C . GLN A 1 92 ? -0.889 -5.699 9.553 1.00 97.94 92 GLN A C 1
ATOM 726 O O . GLN A 1 92 ? -1.564 -6.140 10.484 1.00 97.94 92 GLN A O 1
ATOM 731 N N . LEU A 1 93 ? -0.933 -4.416 9.178 1.00 98.00 93 LEU A N 1
ATOM 732 C CA . LEU A 1 93 ? -1.789 -3.426 9.835 1.00 98.00 93 LEU A CA 1
ATOM 733 C C . LEU A 1 93 ? -3.267 -3.808 9.740 1.00 98.00 93 LEU A C 1
ATOM 735 O O . LEU A 1 93 ? -3.973 -3.741 10.738 1.00 98.00 93 LEU A O 1
ATOM 739 N N . THR A 1 94 ? -3.716 -4.291 8.582 1.00 97.81 94 THR A N 1
ATOM 740 C CA . THR A 1 94 ? -5.099 -4.757 8.385 1.00 97.81 94 THR A CA 1
ATOM 741 C C . THR A 1 94 ? -5.434 -5.906 9.334 1.00 97.81 94 THR A C 1
ATOM 743 O O . THR A 1 94 ? -6.467 -5.880 10.003 1.00 97.81 94 THR A O 1
ATOM 746 N N . THR A 1 95 ? -4.533 -6.883 9.453 1.00 97.81 95 THR A N 1
ATOM 747 C CA . THR A 1 95 ? -4.707 -8.026 10.363 1.00 97.81 95 THR A CA 1
ATOM 748 C C . THR A 1 95 ? -4.742 -7.574 11.826 1.00 97.81 95 THR A C 1
ATOM 750 O O . THR A 1 95 ? -5.577 -8.037 12.606 1.00 97.81 95 THR A O 1
ATOM 753 N N . LEU A 1 96 ? -3.868 -6.635 12.207 1.00 98.25 96 LEU A N 1
ATOM 754 C CA . LEU A 1 96 ? -3.839 -6.070 13.555 1.00 98.25 96 LEU A CA 1
ATOM 755 C C . LEU A 1 96 ? -5.136 -5.320 13.877 1.00 98.25 96 LEU A C 1
ATOM 757 O O . LEU A 1 96 ? -5.704 -5.525 14.950 1.00 98.25 96 LEU A O 1
ATOM 761 N N . THR A 1 97 ? -5.626 -4.491 12.955 1.00 97.44 97 THR A N 1
ATOM 762 C CA . THR A 1 97 ? -6.885 -3.755 13.115 1.00 97.44 97 THR A CA 1
ATOM 763 C C . THR A 1 97 ? -8.058 -4.709 13.307 1.00 97.44 97 THR A C 1
ATOM 765 O O . THR A 1 97 ? -8.808 -4.546 14.265 1.00 97.44 97 THR A O 1
ATOM 768 N N . GLN A 1 98 ? -8.167 -5.757 12.489 1.00 98.19 98 GLN A N 1
ATOM 769 C CA . GLN A 1 98 ? -9.209 -6.781 12.643 1.00 98.19 98 GLN A CA 1
ATOM 770 C C . GLN A 1 98 ? -9.126 -7.490 14.005 1.00 98.19 98 GLN A C 1
ATOM 772 O O . GLN A 1 98 ? -10.142 -7.702 14.671 1.00 98.19 98 GLN A O 1
ATOM 777 N N . GLY A 1 99 ? -7.914 -7.823 14.460 1.00 98.12 99 GLY A N 1
ATOM 778 C CA . GLY A 1 99 ? -7.699 -8.426 15.777 1.00 98.12 99 GLY A CA 1
ATOM 779 C C . GLY A 1 99 ? -8.099 -7.503 16.933 1.00 98.12 99 GLY A C 1
ATOM 780 O O . GLY A 1 99 ? -8.712 -7.953 17.904 1.00 98.12 99 GLY A O 1
ATOM 781 N N . LEU A 1 100 ? -7.787 -6.209 16.833 1.00 98.19 100 LEU A N 1
ATOM 782 C CA . LEU A 1 100 ? -8.180 -5.205 17.824 1.00 98.19 100 LEU A CA 1
ATOM 783 C C . LEU A 1 100 ? -9.693 -4.975 17.834 1.00 98.19 100 LEU A C 1
ATOM 785 O O . LEU A 1 100 ? -10.286 -4.906 18.909 1.00 98.19 100 LEU A O 1
ATOM 789 N N . GLU A 1 101 ? -10.336 -4.912 16.670 1.00 97.94 101 GLU A N 1
ATOM 790 C CA . GLU A 1 101 ? -11.794 -4.798 16.560 1.00 97.94 101 GLU A CA 1
ATOM 791 C C . GLU A 1 101 ? -12.502 -5.973 17.238 1.00 97.94 101 GLU A C 1
ATOM 793 O O . GLU A 1 101 ? -13.450 -5.772 18.007 1.00 97.94 101 GLU A O 1
ATOM 798 N N . GLN A 1 102 ? -12.009 -7.196 17.024 1.00 98.00 102 GLN A N 1
ATOM 799 C CA . GLN A 1 102 ? -12.554 -8.378 17.684 1.00 98.00 102 GLN A CA 1
ATOM 800 C C . GLN A 1 102 ? -12.354 -8.320 19.205 1.00 98.00 102 GLN A C 1
ATOM 802 O O . GLN A 1 102 ? -13.292 -8.591 19.953 1.00 98.00 102 GLN A O 1
ATOM 807 N N . GLN A 1 103 ? -11.182 -7.887 19.681 1.00 97.94 103 GLN A N 1
ATOM 808 C CA . GLN A 1 103 ? -10.953 -7.696 21.118 1.00 97.94 103 GLN A CA 1
ATOM 809 C C . GLN A 1 103 ? -11.899 -6.653 21.720 1.00 97.94 103 GLN A C 1
ATOM 811 O O . GLN A 1 103 ? -12.478 -6.894 22.780 1.00 97.94 103 GLN A O 1
ATOM 816 N N . VAL A 1 104 ? -12.099 -5.510 21.057 1.00 97.81 104 VAL A N 1
ATOM 817 C CA . VAL A 1 104 ? -13.035 -4.470 21.516 1.00 97.81 104 VAL A CA 1
ATOM 818 C C . VAL A 1 104 ? -14.456 -5.023 21.600 1.00 97.81 104 VAL A C 1
ATOM 820 O O . VAL A 1 104 ? -15.158 -4.772 22.583 1.00 97.81 104 VAL A O 1
ATOM 823 N N . LYS A 1 105 ? -14.876 -5.812 20.608 1.00 98.06 105 LYS A N 1
ATOM 824 C CA . LYS A 1 105 ? -16.180 -6.482 20.612 1.00 98.06 105 LYS A CA 1
ATOM 825 C C . LYS A 1 105 ? -16.317 -7.438 21.799 1.00 98.06 105 LYS A C 1
ATOM 827 O O . LYS A 1 105 ? -17.308 -7.355 22.526 1.00 98.06 105 LYS A O 1
ATOM 832 N N . ASP A 1 106 ? -15.313 -8.274 22.045 1.00 97.94 106 ASP A N 1
ATOM 833 C CA . ASP A 1 106 ? -15.314 -9.234 23.153 1.00 97.94 106 ASP A CA 1
ATOM 834 C C . ASP A 1 106 ? -15.356 -8.531 24.518 1.00 97.94 106 ASP A C 1
ATOM 836 O O . ASP A 1 106 ? -16.136 -8.912 25.397 1.00 97.94 106 ASP A O 1
ATOM 840 N N . TYR A 1 107 ? -14.558 -7.473 24.703 1.00 97.38 107 TYR A N 1
ATOM 841 C CA . TYR A 1 107 ? -14.577 -6.664 25.924 1.00 97.38 107 TYR A CA 1
ATOM 842 C C . TYR A 1 107 ? -15.929 -5.989 26.141 1.00 97.38 107 TYR A C 1
ATOM 844 O O . TYR A 1 107 ? -16.441 -6.002 27.261 1.00 97.38 107 TYR A O 1
ATOM 852 N N . LYS A 1 108 ? -16.541 -5.455 25.081 1.00 98.12 108 LYS A N 1
ATOM 853 C CA . LYS A 1 108 ? -17.870 -4.842 25.152 1.00 98.12 108 LYS A CA 1
ATOM 854 C C . LYS A 1 108 ? -18.933 -5.850 25.596 1.00 98.12 108 LYS A C 1
ATOM 856 O O . LYS A 1 108 ? -19.746 -5.529 26.462 1.00 98.12 108 LYS A O 1
ATOM 861 N N . SER A 1 109 ? -18.905 -7.072 25.063 1.00 97.00 109 SER A N 1
ATOM 862 C CA . SER A 1 109 ? -19.820 -8.143 25.480 1.00 97.00 109 SER A CA 1
ATOM 863 C C . SER A 1 109 ? -19.617 -8.547 26.942 1.00 97.00 109 SER A C 1
ATOM 865 O O . SER A 1 109 ? -20.595 -8.663 27.680 1.00 97.00 109 SER A O 1
ATOM 867 N N . LYS A 1 110 ? -18.365 -8.704 27.394 1.00 97.50 110 LYS A N 1
ATOM 868 C CA . LYS A 1 110 ? -18.056 -9.015 28.803 1.00 97.50 110 LYS A CA 1
ATOM 869 C C . LYS A 1 110 ? -18.523 -7.911 29.748 1.00 97.50 110 LYS A C 1
ATOM 871 O O . LYS A 1 110 ? -19.135 -8.209 30.769 1.00 97.50 110 LYS A O 1
ATOM 876 N N . TYR A 1 111 ? -18.265 -6.654 29.396 1.00 96.81 111 TYR A N 1
ATOM 877 C CA . TYR A 1 111 ? -18.699 -5.500 30.179 1.00 96.81 111 TYR A CA 1
ATOM 878 C C . TYR A 1 111 ? -20.226 -5.457 30.325 1.00 96.81 111 TYR A C 1
ATOM 880 O O . TYR A 1 111 ? -20.723 -5.312 31.439 1.00 96.81 111 TYR A O 1
ATOM 888 N N . SER A 1 112 ? -20.967 -5.662 29.229 1.00 96.62 112 SER A N 1
ATOM 889 C CA . SER A 1 112 ? -22.437 -5.701 29.251 1.00 96.62 112 SER A CA 1
ATOM 890 C C . SER A 1 112 ? -22.970 -6.807 30.164 1.00 96.62 112 SER A C 1
ATOM 892 O O . SER A 1 112 ? -23.840 -6.558 30.994 1.00 96.62 112 SER A O 1
ATOM 894 N N . ALA A 1 113 ? -22.413 -8.019 30.063 1.00 96.94 113 ALA A N 1
ATOM 895 C CA . ALA A 1 113 ? -22.824 -9.143 30.903 1.00 96.94 113 ALA A CA 1
ATOM 896 C C . ALA A 1 113 ? -22.542 -8.885 32.393 1.00 96.94 113 ALA A C 1
ATOM 898 O O . ALA A 1 113 ? -23.342 -9.237 33.259 1.00 96.94 113 ALA A O 1
ATOM 899 N N . GLU A 1 114 ? -21.411 -8.256 32.714 1.00 95.31 114 GLU A N 1
ATOM 900 C CA . GLU A 1 114 ? -21.083 -7.923 34.098 1.00 95.31 114 GLU A CA 1
ATOM 901 C C . GLU A 1 114 ? -21.987 -6.803 34.637 1.00 95.31 114 GLU A C 1
ATOM 903 O O . GLU A 1 114 ? -22.434 -6.866 35.782 1.00 95.31 114 GLU A O 1
ATOM 908 N N . GLN A 1 115 ? -22.353 -5.831 33.798 1.00 95.38 115 GLN A N 1
ATOM 909 C CA . GLN A 1 115 ? -23.318 -4.786 34.140 1.00 95.38 115 GLN A CA 1
ATOM 910 C C . GLN A 1 115 ? -24.715 -5.364 34.438 1.00 95.38 115 GLN A C 1
ATOM 912 O O . GLN A 1 115 ? -25.362 -4.960 35.410 1.00 95.38 115 GLN A O 1
ATOM 917 N N . GLU A 1 116 ? -25.172 -6.355 33.670 1.00 96.56 116 GLU A N 1
ATOM 918 C CA . GLU A 1 116 ? -26.428 -7.077 33.934 1.00 96.56 116 GLU A CA 1
ATOM 919 C C . GLU A 1 116 ? -26.395 -7.852 35.262 1.00 96.56 116 GLU A C 1
ATOM 921 O O . GLU A 1 116 ? -27.365 -7.840 36.028 1.00 96.56 116 GLU A O 1
ATOM 926 N N . LYS A 1 117 ? -25.264 -8.480 35.600 1.00 96.44 117 LYS A N 1
ATOM 927 C CA . LYS A 1 117 ? -25.101 -9.140 36.907 1.00 96.44 117 LYS A CA 1
ATOM 928 C C . LYS A 1 117 ? -25.133 -8.141 38.058 1.00 96.44 117 LYS A C 1
ATOM 930 O O . LYS A 1 117 ? -25.782 -8.404 39.069 1.00 96.44 117 LYS A O 1
ATOM 935 N N . VAL A 1 118 ? -24.440 -7.009 37.924 1.00 96.00 118 VAL A N 1
ATOM 936 C CA . VAL A 1 118 ? -24.408 -5.955 38.951 1.00 96.00 118 VAL A CA 1
ATOM 937 C C . VAL A 1 118 ? -25.809 -5.394 39.188 1.00 96.00 118 VAL A C 1
ATOM 939 O O . VAL A 1 118 ? -26.237 -5.286 40.335 1.00 96.00 118 VAL A O 1
ATOM 942 N N . THR A 1 119 ? -26.554 -5.100 38.123 1.00 94.81 119 THR A N 1
ATOM 943 C CA . THR A 1 119 ? -27.934 -4.597 38.238 1.00 94.81 119 THR A CA 1
ATOM 944 C C . THR A 1 119 ? -28.881 -5.627 38.854 1.00 94.81 119 THR A C 1
ATOM 946 O O . THR A 1 119 ? -29.729 -5.263 39.669 1.00 94.81 119 THR A O 1
ATOM 949 N N . SER A 1 120 ? -28.707 -6.912 38.538 1.00 94.38 120 SER A N 1
ATOM 950 C CA . SER A 1 120 ? -29.483 -7.996 39.152 1.00 94.38 120 SER A CA 1
ATOM 951 C C . SER A 1 120 ? -29.209 -8.113 40.655 1.00 94.38 120 SER A C 1
ATOM 953 O O . SER A 1 120 ? -30.151 -8.105 41.444 1.00 94.38 120 SER A O 1
ATOM 955 N N . LYS A 1 121 ? -27.932 -8.117 41.065 1.00 96.00 121 LYS A N 1
ATOM 956 C CA . LYS A 1 121 ? -27.539 -8.140 42.486 1.00 96.00 121 LYS A CA 1
ATOM 957 C C . LYS A 1 121 ? -28.024 -6.912 43.252 1.00 96.00 121 LYS A C 1
ATOM 959 O O . LYS A 1 121 ? -28.423 -7.032 44.404 1.00 96.00 121 LYS A O 1
ATOM 964 N N . GLN A 1 122 ? -28.008 -5.734 42.626 1.00 93.75 122 GLN A N 1
ATOM 965 C CA . GLN A 1 122 ? -28.531 -4.519 43.249 1.00 93.75 122 GLN A CA 1
ATOM 966 C C . GLN A 1 122 ? -30.031 -4.646 43.549 1.00 93.75 122 GLN A C 1
ATOM 968 O O . GLN A 1 122 ? -30.467 -4.242 44.622 1.00 93.75 122 GLN A O 1
ATOM 973 N N . ARG A 1 123 ? -30.813 -5.239 42.637 1.00 93.88 123 ARG A N 1
ATOM 974 C CA . ARG A 1 123 ? -32.255 -5.463 42.835 1.00 93.88 123 ARG A CA 1
ATOM 975 C C . ARG A 1 123 ? -32.541 -6.459 43.963 1.00 93.88 123 ARG A C 1
ATOM 977 O O . ARG A 1 123 ? -33.437 -6.220 44.769 1.00 93.88 123 ARG A O 1
ATOM 984 N N . GLU A 1 124 ? -31.785 -7.552 44.019 1.00 94.12 124 GLU A N 1
ATOM 985 C CA . GLU A 1 124 ? -31.887 -8.554 45.089 1.00 94.12 124 GLU A CA 1
ATOM 986 C C . GLU A 1 124 ? -31.574 -7.922 46.453 1.00 94.12 124 GLU A C 1
ATOM 988 O O . GLU A 1 124 ? -32.379 -8.008 47.374 1.00 94.12 124 GLU A O 1
ATOM 993 N N . LEU A 1 125 ? -30.491 -7.140 46.537 1.00 93.12 125 LEU A N 1
ATOM 994 C CA . LEU A 1 125 ? -30.113 -6.418 47.753 1.00 93.12 125 LEU A CA 1
ATOM 995 C C . LEU A 1 125 ? -31.184 -5.420 48.226 1.00 93.12 125 LEU A C 1
ATOM 997 O O . LEU A 1 125 ? -31.366 -5.234 49.429 1.00 93.12 125 LEU A O 1
ATOM 1001 N N . GLU A 1 126 ? -31.859 -4.734 47.301 1.00 93.12 126 GLU A N 1
ATOM 1002 C CA . GLU A 1 126 ? -32.964 -3.823 47.626 1.00 93.12 126 GLU A CA 1
ATOM 1003 C C . GLU A 1 126 ? -34.155 -4.593 48.222 1.00 93.12 126 GLU A C 1
ATOM 1005 O O . GLU A 1 126 ? -34.719 -4.175 49.233 1.00 93.12 126 GLU A O 1
ATOM 1010 N N . THR A 1 127 ? -34.470 -5.757 47.646 1.00 93.38 127 THR A N 1
ATOM 1011 C CA . THR A 1 127 ? -35.556 -6.640 48.101 1.00 93.38 127 THR A CA 1
ATOM 1012 C C . THR A 1 127 ? -35.269 -7.166 49.508 1.00 93.38 127 THR A C 1
ATOM 1014 O O . THR A 1 127 ? -36.090 -7.000 50.410 1.00 93.38 127 THR A O 1
ATOM 1017 N N . ASP A 1 128 ? -34.059 -7.676 49.747 1.00 93.12 128 ASP A N 1
ATOM 1018 C CA . ASP A 1 128 ? -33.630 -8.165 51.062 1.00 93.12 128 ASP A CA 1
ATOM 1019 C C . ASP A 1 128 ? -33.687 -7.063 52.136 1.00 93.12 128 ASP A C 1
ATOM 1021 O O . ASP A 1 128 ? -34.071 -7.291 53.289 1.00 93.12 128 ASP A O 1
ATOM 1025 N N . LYS A 1 129 ? -33.324 -5.821 51.787 1.00 92.19 129 LYS A N 1
ATOM 1026 C CA . LYS A 1 129 ? -33.433 -4.670 52.702 1.00 92.19 129 LYS A CA 1
ATOM 1027 C C . LYS A 1 129 ? -34.884 -4.356 53.063 1.00 92.19 129 LYS A C 1
ATOM 1029 O O . LYS A 1 129 ? -35.182 -4.018 54.215 1.00 92.19 129 LYS A O 1
ATOM 1034 N N . GLU A 1 130 ? -35.792 -4.450 52.105 1.00 91.19 130 GLU A N 1
ATOM 1035 C CA . GLU A 1 130 ? -37.214 -4.201 52.333 1.00 91.19 130 GLU A CA 1
ATOM 1036 C C . GLU A 1 130 ? -37.862 -5.314 53.175 1.00 91.19 130 GLU A C 1
ATOM 1038 O O . GLU A 1 130 ? -38.622 -5.042 54.115 1.00 91.19 130 GLU A O 1
ATOM 1043 N N . GLU A 1 131 ? -37.470 -6.565 52.940 1.00 92.06 131 GLU A N 1
ATOM 1044 C CA . GLU A 1 131 ? -37.886 -7.709 53.752 1.00 92.06 131 GLU A CA 1
ATOM 1045 C C . GLU A 1 131 ? -37.356 -7.612 55.186 1.00 92.06 131 GLU A C 1
ATOM 1047 O O . GLU A 1 131 ? -38.120 -7.742 56.146 1.00 92.06 131 GLU A O 1
ATOM 1052 N N . THR A 1 132 ? -36.068 -7.306 55.366 1.00 91.75 132 THR A N 1
ATOM 1053 C CA . THR A 1 132 ? -35.458 -7.172 56.701 1.00 91.75 132 THR A CA 1
ATOM 1054 C C . THR A 1 132 ? -36.043 -6.010 57.504 1.00 91.75 132 THR A C 1
ATOM 1056 O O . THR A 1 132 ? -36.291 -6.147 58.709 1.00 91.75 132 THR A O 1
ATOM 1059 N N . THR A 1 133 ? -36.318 -4.867 56.871 1.00 91.81 133 THR A N 1
ATOM 1060 C CA . THR A 1 133 ? -36.994 -3.745 57.541 1.00 91.81 133 THR A CA 1
ATOM 1061 C C . THR A 1 133 ? -38.434 -4.088 57.916 1.00 91.81 133 THR A C 1
ATOM 1063 O O . THR A 1 133 ? -38.864 -3.747 59.024 1.00 91.81 133 THR A O 1
ATOM 1066 N N . SER A 1 134 ? -39.164 -4.807 57.062 1.00 91.88 134 SER A N 1
ATOM 1067 C CA . SER A 1 134 ? -40.507 -5.311 57.378 1.00 91.88 134 SER A CA 1
ATOM 1068 C C . SER A 1 134 ? -40.489 -6.320 58.528 1.00 91.88 134 SER A C 1
ATOM 1070 O O . SER A 1 134 ? -41.245 -6.162 59.491 1.00 91.88 134 SER A O 1
ATOM 1072 N N . ALA A 1 135 ? -39.572 -7.289 58.506 1.00 91.81 135 ALA A N 1
ATOM 1073 C CA . ALA A 1 135 ? -39.389 -8.265 59.578 1.00 91.81 135 ALA A CA 1
ATOM 1074 C C . ALA A 1 135 ? -39.093 -7.581 60.923 1.00 91.81 135 ALA A C 1
ATOM 1076 O O . ALA A 1 135 ? -39.681 -7.932 61.950 1.00 91.81 135 ALA A O 1
ATOM 1077 N N . ARG A 1 136 ? -38.254 -6.536 60.921 1.00 93.12 136 ARG A N 1
ATOM 1078 C CA . ARG A 1 136 ? -37.963 -5.735 62.120 1.00 93.12 136 ARG A CA 1
ATOM 1079 C C . ARG A 1 136 ? -39.208 -5.019 62.654 1.00 93.12 136 ARG A C 1
ATOM 1081 O O . ARG A 1 136 ? -39.437 -5.040 63.862 1.00 93.12 136 ARG A O 1
ATOM 1088 N N . LYS A 1 137 ? -40.028 -4.415 61.783 1.00 94.00 137 LYS A N 1
ATOM 1089 C CA . LYS A 1 137 ? -41.292 -3.762 62.184 1.00 94.00 137 LYS A CA 1
ATOM 1090 C C . LYS A 1 137 ? -42.265 -4.760 62.823 1.00 94.00 137 LYS A C 1
ATOM 1092 O O . LYS A 1 137 ? -42.851 -4.457 63.863 1.00 94.00 137 LYS A O 1
ATOM 1097 N N . ILE A 1 138 ? -42.403 -5.952 62.239 1.00 94.00 138 ILE A N 1
ATOM 1098 C CA . ILE A 1 138 ? -43.260 -7.023 62.771 1.00 94.00 138 ILE A CA 1
ATOM 1099 C C . ILE A 1 138 ? -42.768 -7.476 64.151 1.00 94.00 138 ILE A C 1
ATOM 1101 O O . ILE A 1 138 ? -43.565 -7.560 65.085 1.00 94.00 138 ILE A O 1
ATOM 1105 N N . ALA A 1 139 ? -41.461 -7.704 64.311 1.00 93.12 139 ALA A N 1
ATOM 1106 C CA . ALA A 1 139 ? -40.873 -8.123 65.584 1.00 93.12 139 ALA A CA 1
ATOM 1107 C C . ALA A 1 139 ? -41.149 -7.117 66.716 1.00 93.12 139 ALA A C 1
ATOM 1109 O O . ALA A 1 139 ? -41.560 -7.518 67.807 1.00 93.12 139 ALA A O 1
ATOM 1110 N N . ILE A 1 140 ? -41.010 -5.814 66.440 1.00 92.81 140 ILE A N 1
ATOM 1111 C CA . ILE A 1 140 ? -41.335 -4.746 67.400 1.00 92.81 140 ILE A CA 1
ATOM 1112 C C . ILE A 1 140 ? -42.816 -4.805 67.796 1.00 92.81 140 ILE A C 1
ATOM 1114 O O . ILE A 1 140 ? -43.146 -4.726 68.979 1.00 92.81 140 ILE A O 1
ATOM 1118 N N . ARG A 1 141 ? -43.726 -4.986 66.830 1.00 94.06 141 ARG A N 1
ATOM 1119 C CA . ARG A 1 141 ? -45.167 -5.056 67.115 1.00 94.06 141 ARG A CA 1
ATOM 1120 C C . ARG A 1 141 ? -45.519 -6.253 67.998 1.00 94.06 141 ARG A C 1
ATOM 1122 O O . ARG A 1 141 ? -46.279 -6.090 68.949 1.00 94.06 141 ARG A O 1
ATOM 1129 N N . ILE A 1 142 ? -44.946 -7.425 67.720 1.00 94.06 142 ILE A N 1
ATOM 1130 C CA . ILE A 1 142 ? -45.128 -8.631 68.543 1.00 94.06 142 ILE A CA 1
ATOM 1131 C C . ILE A 1 142 ? -44.650 -8.383 69.977 1.00 94.06 142 ILE A C 1
ATOM 1133 O O . ILE A 1 142 ? -45.310 -8.799 70.929 1.00 94.06 142 ILE A O 1
ATOM 1137 N N . GLN A 1 143 ? -43.512 -7.708 70.142 1.00 92.75 143 GLN A N 1
ATOM 1138 C CA . GLN A 1 143 ? -42.962 -7.406 71.459 1.00 92.75 143 GLN A CA 1
ATOM 1139 C C . GLN A 1 143 ? -43.871 -6.463 72.254 1.00 92.75 143 GLN A C 1
ATOM 1141 O O . GLN A 1 143 ? -44.137 -6.738 73.421 1.00 92.75 143 GLN A O 1
ATOM 1146 N N . ASN A 1 144 ? -44.411 -5.423 71.615 1.00 91.31 144 ASN A N 1
ATOM 1147 C CA . ASN A 1 144 ? -45.362 -4.510 72.253 1.00 91.31 144 ASN A CA 1
ATOM 1148 C C . ASN A 1 144 ? -46.646 -5.233 72.692 1.00 91.31 144 ASN A C 1
ATOM 1150 O O . ASN A 1 144 ? -47.068 -5.072 73.831 1.00 91.31 144 ASN A O 1
ATOM 1154 N N . ILE A 1 145 ? -47.209 -6.102 71.843 1.00 92.69 145 ILE A N 1
ATOM 1155 C CA . ILE A 1 145 ? -48.407 -6.894 72.183 1.00 92.69 145 ILE A CA 1
ATOM 1156 C C . ILE A 1 145 ? -48.150 -7.803 73.394 1.00 92.69 145 ILE A C 1
ATOM 1158 O O . ILE A 1 145 ? -48.998 -7.931 74.272 1.00 92.69 145 ILE A O 1
ATOM 1162 N N . LYS A 1 146 ? -46.969 -8.432 73.471 1.00 91.38 146 LYS A N 1
ATOM 1163 C CA . LYS A 1 146 ? -46.603 -9.273 74.624 1.00 91.38 146 LYS A CA 1
ATOM 1164 C C . LYS A 1 146 ? -46.496 -8.488 75.930 1.00 91.38 146 LYS A C 1
ATOM 1166 O O . LYS A 1 146 ? -46.721 -9.078 76.980 1.00 91.38 146 LY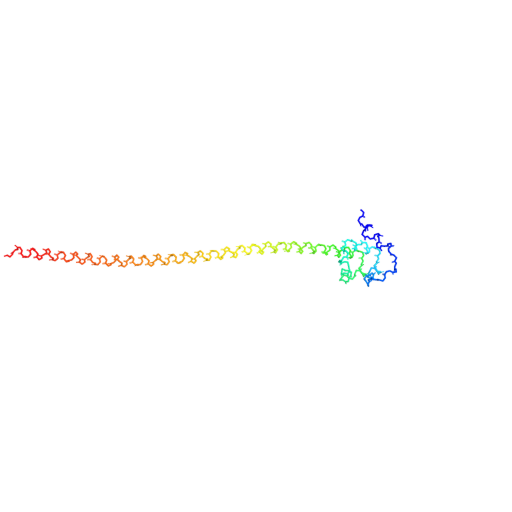S A O 1
ATOM 1171 N N . ILE A 1 147 ? -46.103 -7.216 75.875 1.00 89.06 147 ILE A N 1
ATOM 1172 C CA . ILE A 1 147 ? -46.060 -6.342 77.054 1.00 89.06 147 ILE A CA 1
ATOM 1173 C C . ILE A 1 147 ? -47.493 -6.008 77.479 1.00 89.06 147 ILE A C 1
ATOM 1175 O O . ILE A 1 147 ? -47.845 -6.265 78.623 1.00 89.06 147 ILE A O 1
ATOM 1179 N N . GLU A 1 148 ? -48.340 -5.572 76.541 1.00 86.88 148 GLU A N 1
ATOM 1180 C CA . GLU A 1 148 ? -49.749 -5.234 76.808 1.00 86.88 148 GLU A CA 1
ATOM 1181 C C . GLU A 1 148 ? -50.537 -6.398 77.436 1.00 86.88 148 GLU A C 1
ATOM 1183 O O . GLU A 1 148 ? -51.338 -6.183 78.337 1.00 86.88 148 GLU A O 1
ATOM 1188 N N . GLN A 1 149 ? -50.293 -7.642 77.010 1.00 84.56 149 GLN A N 1
ATOM 1189 C CA . GLN A 1 149 ? -50.958 -8.827 77.575 1.00 84.56 149 GLN A CA 1
ATOM 1190 C C . GLN A 1 149 ? -50.448 -9.251 78.959 1.00 84.56 149 GLN A C 1
ATOM 1192 O O . GLN A 1 149 ? -51.068 -10.100 79.591 1.00 84.56 149 GLN A O 1
ATOM 1197 N N . ARG A 1 150 ? -49.303 -8.731 79.413 1.00 79.19 150 ARG A N 1
ATOM 1198 C CA . ARG A 1 150 ? -48.700 -9.089 80.706 1.00 79.19 150 ARG A CA 1
ATOM 1199 C C . ARG A 1 150 ? -49.182 -8.200 81.854 1.00 79.19 150 ARG A C 1
ATOM 1201 O O . ARG A 1 150 ? -49.034 -8.592 83.006 1.00 79.19 150 ARG A O 1
ATOM 1208 N N . ASP A 1 151 ? -49.724 -7.032 81.515 1.00 69.69 151 ASP A N 1
ATOM 1209 C CA . ASP A 1 151 ? -50.216 -6.016 82.449 1.00 69.69 151 ASP A CA 1
ATOM 1210 C C . ASP A 1 151 ? -51.748 -6.107 82.683 1.00 69.69 151 ASP A C 1
ATOM 1212 O O . ASP A 1 151 ? -52.318 -5.258 83.371 1.00 69.69 151 ASP A O 1
ATOM 1216 N N . LEU A 1 152 ? -52.405 -7.133 82.116 1.00 57.47 152 LEU A N 1
ATOM 1217 C CA . LEU A 1 152 ? -53.824 -7.507 82.273 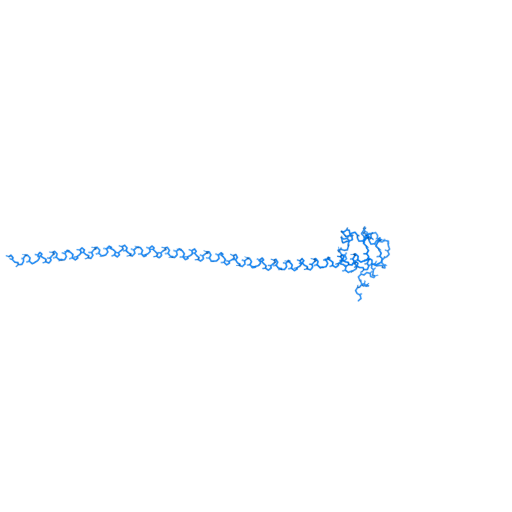1.00 57.47 152 LEU A CA 1
ATOM 1218 C C . LEU A 1 152 ? -53.976 -8.700 83.226 1.00 57.47 152 LEU A C 1
ATOM 1220 O O . LEU A 1 152 ? -54.958 -8.695 84.002 1.00 57.47 152 LEU A O 1
#

Radius of gyration: 46.77 Å; Cα contacts (8 Å, |Δi|>4): 26; chains: 1; bounding box: 89×30×130 Å

Solvent-accessible surface area (backbone atoms only — not comparable to full-atom values): 8791 Å² total; per-residue (Å²): 118,63,68,54,69,73,44,47,62,65,73,68,52,69,92,82,65,92,80,68,87,70,69,60,72,62,71,72,45,53,74,67,54,53,59,58,49,67,79,44,57,80,87,53,41,66,58,48,40,66,76,66,44,49,75,79,47,52,71,68,55,50,57,45,51,55,52,52,49,55,50,51,53,50,51,52,51,52,51,51,51,51,51,54,51,53,53,52,52,50,54,52,51,52,53,50,50,54,54,49,52,51,49,52,51,53,50,52,53,51,51,51,55,51,50,53,51,53,54,50,52,52,53,52,54,51,50,53,51,54,50,52,52,48,52,51,54,52,52,52,52,54,51,52,52,56,52,61,66,70,80,110

Secondary structure (DSSP, 8-state):
-HHHHHHHHHHHS-TT----GGGGSGGGS-HHHHHHHTTS-HHHHHHHHHHHTTTT--HHHHHHHHHHHHHHHHHHHHHHHHHHHHHHHHHHHHHHHHHHHHHHHHHHHHHHHHHHHHHHHHHHHHHHHHHHHHHHHHHHHHHHHHHHTT--

Mean predicted aligned error: 12.91 Å

InterPro domains:
  IPR021451 Protein of unknown function DUF3102 [PF11300] (1-69)

Foldseek 3Di:
DVVCVPCVVVVPDDPPDPDDPQVVLCPLDDPLLVVLLVVPDPVCSSVVCVVVVSSPDDSVRSNVVVVVVVVVVVVVVVVVVVVVVVVVVVVVVVVVVVVVVVVVVVVVVVVVVVVVVVVVVVVVVVVVVVVVVVVVVVVVVVVVVVVVVVVD